Protein AF-A0A952DT58-F1 (afdb_monomer_lite)

Sequence (81 aa):
ITLHENPTTTISPIFSIDEQKNNSLTVTINNGYKSNDVLKHFINNNNTIESFNEILPGLNEIFISLVEGTKATTREFQTVA

Structure (mmCIF, N/CA/C/O backbone):
data_AF-A0A952DT58-F1
#
_entry.id   AF-A0A952DT58-F1
#
loop_
_atom_site.group_PDB
_atom_site.id
_atom_site.type_symbol
_atom_site.label_atom_id
_atom_site.label_alt_id
_atom_site.label_comp_id
_atom_site.label_asym_id
_atom_site.label_entity_id
_atom_site.label_seq_id
_atom_site.pdbx_PDB_ins_code
_atom_site.Cartn_x
_atom_site.Cartn_y
_atom_site.Cartn_z
_atom_site.occupancy
_atom_site.B_iso_or_equiv
_atom_site.auth_seq_id
_atom_site.auth_comp_id
_atom_site.auth_asym_id
_atom_site.auth_atom_id
_atom_site.pdbx_PDB_model_num
ATOM 1 N N . ILE A 1 1 ? 2.718 2.080 6.796 1.00 83.19 1 ILE A N 1
ATOM 2 C CA . ILE A 1 1 ? 1.349 2.214 7.350 1.00 83.19 1 ILE A CA 1
ATOM 3 C C . ILE A 1 1 ? 1.496 2.429 8.838 1.00 83.19 1 ILE A C 1
ATOM 5 O O . ILE A 1 1 ? 2.125 1.594 9.469 1.00 83.19 1 ILE A O 1
ATOM 9 N N . THR A 1 2 ? 0.967 3.518 9.386 1.00 83.75 2 THR A N 1
ATOM 10 C CA . THR A 1 2 ? 0.976 3.742 10.838 1.00 83.75 2 THR A CA 1
ATOM 11 C C . THR A 1 2 ? -0.399 3.419 11.402 1.00 83.75 2 THR A C 1
ATOM 13 O O . THR A 1 2 ? -1.409 3.916 10.897 1.00 83.75 2 THR A O 1
ATOM 16 N N . LEU A 1 3 ? -0.432 2.559 12.411 1.00 83.12 3 LEU A N 1
ATOM 17 C CA . LEU A 1 3 ? -1.621 2.029 13.061 1.00 83.12 3 LEU A CA 1
ATOM 18 C C . LEU A 1 3 ? -1.626 2.449 14.527 1.00 83.12 3 LEU A C 1
ATOM 20 O O . LEU A 1 3 ? -0.579 2.487 15.171 1.00 83.12 3 LEU A O 1
ATOM 24 N N . HIS A 1 4 ? -2.809 2.729 15.063 1.00 76.56 4 HIS A N 1
ATOM 25 C CA . HIS A 1 4 ? -2.956 3.152 16.456 1.00 76.56 4 HIS A CA 1
ATOM 26 C C . HIS A 1 4 ? -2.539 2.065 17.465 1.00 76.56 4 HIS A C 1
ATOM 28 O O . HIS A 1 4 ? -2.017 2.357 18.538 1.00 76.56 4 HIS A O 1
ATOM 34 N N . GLU A 1 5 ? -2.719 0.798 17.096 1.00 72.31 5 GLU A N 1
ATOM 35 C CA . GLU A 1 5 ? -2.371 -0.366 17.910 1.00 72.31 5 GLU A CA 1
ATOM 36 C C . GLU A 1 5 ? -1.298 -1.199 17.207 1.00 72.31 5 GLU A C 1
ATOM 38 O O . GLU A 1 5 ? -1.187 -1.176 15.978 1.00 72.31 5 GLU A O 1
ATOM 43 N N . ASN A 1 6 ? -0.499 -1.943 17.979 1.00 66.94 6 ASN A N 1
ATOM 44 C CA . ASN A 1 6 ? 0.519 -2.817 17.404 1.00 66.94 6 ASN A CA 1
ATOM 45 C C . ASN A 1 6 ? -0.157 -3.862 16.503 1.00 66.94 6 ASN A C 1
ATOM 47 O O . ASN A 1 6 ? -0.931 -4.682 17.011 1.00 66.94 6 ASN A O 1
ATOM 51 N N . PRO A 1 7 ? 0.144 -3.890 15.191 1.00 64.31 7 PRO A N 1
ATOM 52 C CA . PRO A 1 7 ? -0.466 -4.867 14.309 1.00 64.31 7 PRO A CA 1
ATOM 53 C C . PRO A 1 7 ? -0.057 -6.268 14.755 1.00 64.31 7 PRO A C 1
ATOM 55 O O . PRO A 1 7 ? 1.125 -6.604 14.808 1.00 64.31 7 PRO A O 1
ATOM 58 N N . THR A 1 8 ? -1.034 -7.110 15.079 1.00 59.88 8 THR A N 1
ATOM 59 C CA . THR A 1 8 ? -0.765 -8.542 15.236 1.00 59.88 8 THR A CA 1
ATOM 60 C C . THR A 1 8 ? -0.385 -9.075 13.859 1.00 59.88 8 THR A C 1
ATOM 62 O O . THR A 1 8 ? -1.056 -8.740 12.883 1.00 59.88 8 THR A O 1
ATOM 65 N N . THR A 1 9 ? 0.702 -9.844 13.753 1.00 59.19 9 THR A N 1
ATOM 66 C CA . THR A 1 9 ? 1.253 -10.355 12.488 1.00 59.19 9 THR A CA 1
ATOM 67 C C . THR A 1 9 ? 0.139 -10.883 11.583 1.00 59.19 9 THR A C 1
ATOM 69 O O . THR A 1 9 ? -0.421 -11.949 11.829 1.00 59.19 9 THR A O 1
ATOM 72 N N . THR A 1 10 ? -0.236 -10.105 10.564 1.00 66.56 10 THR A N 1
ATOM 73 C CA . THR A 1 10 ? -1.396 -10.419 9.727 1.00 66.56 10 THR A CA 1
ATOM 74 C C . THR A 1 10 ? -0.911 -11.056 8.436 1.00 66.56 10 THR A C 1
ATOM 76 O O . THR A 1 10 ? -0.276 -10.399 7.614 1.00 66.56 10 THR A O 1
ATOM 79 N N . ILE A 1 11 ? -1.189 -12.347 8.263 1.00 73.62 11 ILE A N 1
ATOM 80 C CA . ILE A 1 11 ? -0.819 -13.093 7.059 1.00 73.62 11 ILE A CA 1
ATOM 81 C C . ILE A 1 11 ? -1.908 -12.852 6.011 1.00 73.62 11 ILE A C 1
ATOM 83 O O . ILE A 1 11 ? -3.066 -13.202 6.233 1.00 73.62 11 ILE A O 1
ATOM 87 N N . SER A 1 12 ? -1.552 -12.248 4.878 1.00 79.94 12 SER A N 1
ATOM 88 C CA . SER A 1 12 ? -2.488 -11.943 3.794 1.00 79.94 12 SER A CA 1
ATOM 89 C C . SER A 1 12 ? -1.874 -12.301 2.439 1.00 79.94 12 SER A C 1
ATOM 91 O O . SER A 1 12 ? -0.679 -12.095 2.246 1.00 79.94 12 SER A O 1
ATOM 93 N N . PRO A 1 13 ? -2.650 -12.803 1.462 1.00 86.25 13 PRO A N 1
ATOM 94 C CA . PRO A 1 13 ? -2.150 -13.008 0.103 1.00 86.25 13 PRO A CA 1
ATOM 95 C C . PRO A 1 13 ? -1.957 -11.687 -0.665 1.00 86.25 13 PRO A C 1
ATOM 97 O O . PRO A 1 13 ? -1.346 -11.689 -1.731 1.00 86.25 13 PRO A O 1
ATOM 100 N N . ILE A 1 14 ? -2.480 -10.572 -0.142 1.00 87.06 14 ILE A N 1
ATOM 101 C CA . ILE A 1 14 ? -2.499 -9.254 -0.797 1.00 87.06 14 ILE A CA 1
ATOM 102 C C . ILE A 1 14 ? -1.138 -8.549 -0.669 1.00 87.06 14 ILE A C 1
ATOM 104 O O . ILE A 1 14 ? -0.721 -7.813 -1.563 1.00 87.06 14 ILE A O 1
ATOM 108 N N . PHE A 1 15 ? -0.435 -8.769 0.442 1.00 90.31 15 PHE A N 1
ATOM 109 C CA . PHE A 1 15 ? 0.837 -8.122 0.745 1.00 90.31 15 PHE A CA 1
ATOM 110 C C . PHE A 1 15 ? 1.726 -9.022 1.601 1.00 90.31 15 PHE A C 1
ATOM 112 O O . PHE A 1 15 ? 1.242 -9.873 2.343 1.00 90.31 15 PHE A O 1
ATOM 119 N N . SER A 1 16 ? 3.027 -8.778 1.536 1.00 89.38 16 SER A N 1
ATOM 120 C CA . SER A 1 16 ? 4.033 -9.381 2.405 1.00 89.38 16 SER A CA 1
ATOM 121 C C . SER A 1 16 ? 4.541 -8.331 3.392 1.00 89.38 16 SER A C 1
ATOM 123 O O . SER A 1 16 ? 4.726 -7.174 3.020 1.00 89.38 16 SER A O 1
ATOM 125 N N . ILE A 1 17 ? 4.732 -8.701 4.658 1.00 88.31 17 ILE A N 1
ATOM 126 C CA . ILE A 1 17 ? 5.275 -7.786 5.672 1.00 88.31 17 ILE A CA 1
ATOM 127 C C . ILE A 1 17 ? 6.792 -7.740 5.500 1.00 88.31 17 ILE A C 1
ATOM 129 O O . ILE A 1 17 ? 7.441 -8.778 5.586 1.00 88.31 17 ILE A O 1
ATOM 133 N N . ASP A 1 18 ? 7.328 -6.548 5.253 1.00 87.12 18 ASP A N 1
ATOM 134 C CA . ASP A 1 18 ? 8.764 -6.320 5.072 1.00 87.12 18 ASP A CA 1
ATOM 135 C C . ASP A 1 18 ? 9.404 -5.854 6.386 1.00 87.12 18 ASP A C 1
ATOM 137 O O . ASP A 1 18 ? 10.371 -6.439 6.870 1.00 87.12 18 ASP A O 1
ATOM 141 N N . GLU A 1 19 ? 8.785 -4.866 7.039 1.00 85.19 19 GLU A N 1
ATOM 142 C CA . GLU A 1 19 ? 9.253 -4.330 8.316 1.00 85.19 19 GLU A CA 1
ATOM 143 C C . GLU A 1 19 ? 8.079 -4.022 9.251 1.00 85.19 19 GLU A C 1
ATOM 145 O O . GLU A 1 19 ? 7.054 -3.477 8.842 1.00 85.19 19 GLU A O 1
ATOM 150 N N . GLN A 1 20 ? 8.244 -4.324 10.538 1.00 85.31 20 GLN A N 1
ATOM 151 C CA . GLN A 1 20 ? 7.307 -3.944 11.591 1.00 85.31 20 GLN A CA 1
ATOM 152 C C . GLN A 1 20 ? 8.062 -3.240 12.725 1.00 85.31 20 GLN A C 1
ATOM 154 O O . GLN A 1 20 ? 8.950 -3.821 13.345 1.00 85.31 20 GLN A O 1
ATOM 159 N N . LYS A 1 21 ? 7.696 -1.987 13.015 1.00 83.12 21 LYS A N 1
ATOM 160 C CA . LYS A 1 21 ? 8.293 -1.157 14.073 1.00 83.12 21 LYS A CA 1
ATOM 161 C C . LYS A 1 21 ? 7.208 -0.503 14.914 1.00 83.12 21 LYS A C 1
ATOM 163 O O . LYS A 1 21 ? 6.635 0.492 14.483 1.00 83.12 21 LYS A O 1
ATOM 168 N N . ASN A 1 22 ? 6.980 -1.001 16.131 1.00 81.56 22 ASN A N 1
ATOM 169 C CA . ASN A 1 22 ? 5.924 -0.524 17.036 1.00 81.56 22 ASN A CA 1
ATOM 170 C C . ASN A 1 22 ? 4.575 -0.404 16.295 1.00 81.56 22 ASN A C 1
ATOM 172 O O . ASN A 1 22 ? 3.981 -1.408 15.906 1.00 81.56 22 ASN A O 1
ATOM 176 N N . ASN A 1 23 ? 4.167 0.837 16.037 1.00 83.81 23 ASN A N 1
ATOM 177 C CA . ASN A 1 23 ? 2.938 1.256 15.379 1.00 83.81 23 ASN A CA 1
ATOM 178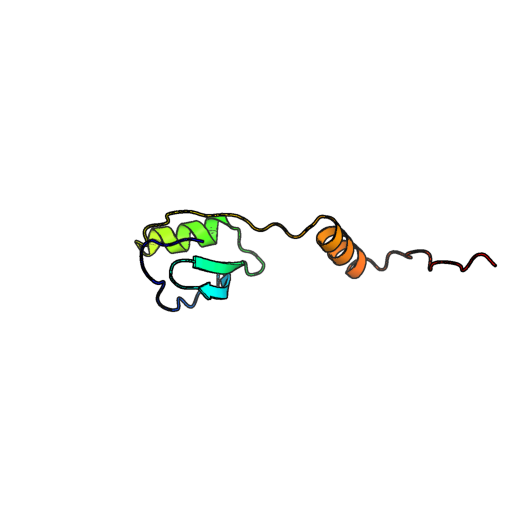 C C . ASN A 1 23 ? 3.071 1.424 13.860 1.00 83.81 23 ASN A C 1
ATOM 180 O O . ASN A 1 23 ? 2.100 1.762 13.197 1.00 83.81 23 ASN A O 1
ATOM 184 N N . SER A 1 24 ? 4.256 1.232 13.286 1.00 84.88 24 SER A N 1
ATOM 185 C CA . SER A 1 24 ? 4.499 1.322 11.849 1.00 84.88 24 SER A CA 1
ATOM 186 C C . SER A 1 24 ? 4.693 -0.061 11.236 1.00 84.88 24 SER A C 1
ATOM 188 O O . SER A 1 24 ? 5.406 -0.909 11.772 1.00 84.88 24 SER A O 1
ATOM 190 N N . LEU A 1 25 ? 4.073 -0.269 10.083 1.00 87.94 25 LEU A N 1
ATOM 191 C CA . LEU A 1 25 ? 4.139 -1.479 9.283 1.00 87.94 25 LEU A CA 1
ATOM 192 C C . LEU A 1 25 ? 4.481 -1.116 7.837 1.00 87.94 25 LEU A C 1
ATOM 194 O O . LEU A 1 25 ? 3.725 -0.401 7.169 1.00 87.94 25 LEU A O 1
ATOM 198 N N . THR A 1 26 ? 5.602 -1.623 7.349 1.00 89.44 26 THR A N 1
ATOM 199 C CA . THR A 1 26 ? 6.006 -1.553 5.945 1.00 89.44 26 THR A CA 1
ATOM 200 C C . THR A 1 26 ? 5.657 -2.879 5.292 1.00 89.44 26 THR A C 1
ATOM 202 O O . THR A 1 26 ? 6.064 -3.945 5.757 1.00 89.44 26 THR A O 1
ATOM 205 N N . VAL A 1 27 ? 4.866 -2.811 4.225 1.00 89.31 27 VAL A N 1
ATOM 206 C CA . VAL A 1 27 ? 4.406 -3.990 3.495 1.00 89.31 27 VAL A CA 1
ATOM 207 C C . VAL A 1 27 ? 4.699 -3.832 2.016 1.00 89.31 27 VAL A C 1
ATOM 209 O O . VAL A 1 27 ? 4.524 -2.753 1.451 1.00 89.31 27 VAL A O 1
ATOM 212 N N . THR A 1 28 ? 5.094 -4.931 1.395 1.00 89.38 28 THR A N 1
ATOM 213 C CA . THR A 1 28 ? 5.287 -5.036 -0.046 1.00 89.38 28 THR A CA 1
ATOM 214 C C . THR A 1 28 ? 4.026 -5.617 -0.665 1.00 89.38 28 THR A C 1
ATOM 216 O O . THR A 1 28 ? 3.543 -6.669 -0.248 1.00 89.38 28 THR A O 1
ATOM 219 N N . ILE A 1 29 ? 3.463 -4.922 -1.650 1.00 89.12 29 ILE A N 1
ATOM 220 C CA . ILE A 1 29 ? 2.233 -5.345 -2.326 1.00 89.12 29 ILE A CA 1
ATOM 221 C C . ILE A 1 29 ? 2.566 -6.506 -3.261 1.00 89.12 29 ILE A C 1
ATOM 223 O O . ILE A 1 29 ? 3.500 -6.421 -4.059 1.00 89.12 29 ILE A O 1
ATOM 227 N N . ASN A 1 30 ? 1.793 -7.587 -3.179 1.00 89.12 30 ASN A N 1
ATOM 228 C CA . ASN A 1 30 ? 2.001 -8.739 -4.044 1.00 89.12 30 ASN A CA 1
ATOM 229 C C . ASN A 1 30 ? 1.487 -8.459 -5.465 1.00 89.12 30 ASN A C 1
ATOM 231 O O . ASN A 1 30 ? 0.579 -7.654 -5.691 1.00 89.12 30 ASN A O 1
ATOM 235 N N . ASN A 1 31 ? 2.058 -9.161 -6.442 1.00 83.06 31 ASN A N 1
ATOM 236 C CA . ASN A 1 31 ? 1.745 -8.940 -7.848 1.00 83.06 31 ASN A CA 1
ATOM 237 C C . ASN A 1 31 ? 0.256 -9.214 -8.143 1.00 83.06 31 ASN A C 1
ATOM 239 O O . ASN A 1 31 ? -0.274 -10.257 -7.764 1.00 83.06 31 ASN A O 1
ATOM 243 N N . GLY A 1 32 ? -0.411 -8.284 -8.833 1.00 85.38 32 GLY A N 1
ATOM 244 C CA . GLY A 1 32 ? -1.850 -8.360 -9.130 1.00 85.38 32 GLY A CA 1
ATOM 245 C C . GLY A 1 32 ? -2.759 -7.604 -8.153 1.00 85.38 32 GLY A C 1
ATOM 246 O O . GLY A 1 32 ? -3.942 -7.447 -8.451 1.00 85.38 32 GLY A O 1
ATOM 247 N N . TYR A 1 33 ? -2.221 -7.075 -7.052 1.00 89.62 33 TYR A N 1
ATOM 248 C CA . TYR A 1 33 ? -2.952 -6.234 -6.099 1.00 89.62 33 TYR A CA 1
ATOM 249 C C . TYR A 1 33 ? -2.549 -4.762 -6.207 1.00 89.62 33 TYR A C 1
ATOM 251 O O . TYR A 1 33 ? -1.524 -4.416 -6.800 1.00 89.62 33 TYR A O 1
ATOM 259 N N . LYS A 1 34 ? -3.374 -3.873 -5.648 1.00 88.19 34 LYS A N 1
ATOM 260 C CA . LYS A 1 34 ? -3.106 -2.433 -5.571 1.00 88.19 34 LYS A CA 1
ATOM 261 C C . LYS A 1 34 ? -3.028 -1.961 -4.123 1.00 88.19 34 LYS A C 1
ATOM 263 O O . LYS A 1 34 ? -3.574 -2.581 -3.214 1.00 88.19 34 LYS A O 1
ATOM 268 N N . SER A 1 35 ? -2.431 -0.792 -3.921 1.00 88.62 35 SER A N 1
ATOM 269 C CA . SER A 1 35 ? -2.312 -0.133 -2.614 1.00 88.62 35 SER A CA 1
ATOM 270 C C . SER A 1 35 ? -3.663 0.039 -1.916 1.00 88.62 35 SER A C 1
ATOM 272 O O . SER A 1 35 ? -3.781 -0.173 -0.711 1.00 88.62 35 SER A O 1
ATOM 274 N N . ASN A 1 36 ? -4.718 0.319 -2.686 1.00 89.94 36 ASN A N 1
ATOM 275 C CA . ASN A 1 36 ? -6.082 0.415 -2.168 1.00 89.94 36 ASN A CA 1
ATOM 276 C C . ASN A 1 36 ? -6.619 -0.914 -1.618 1.00 89.94 36 ASN A C 1
ATOM 278 O O . ASN A 1 36 ? -7.432 -0.891 -0.698 1.00 89.94 36 ASN A O 1
ATOM 282 N N . ASP A 1 37 ? -6.198 -2.058 -2.160 1.00 90.50 37 ASP A N 1
ATOM 283 C CA . ASP A 1 37 ? -6.625 -3.372 -1.665 1.00 90.50 37 ASP A CA 1
ATOM 284 C C . ASP A 1 37 ? -5.993 -3.660 -0.302 1.00 90.50 37 ASP A C 1
ATOM 286 O O . ASP A 1 37 ? -6.667 -4.140 0.610 1.00 90.50 37 ASP A O 1
ATOM 290 N N . VAL A 1 38 ? -4.728 -3.265 -0.128 1.00 89.12 38 VAL A N 1
ATOM 291 C CA . VAL A 1 38 ? -4.040 -3.294 1.168 1.00 89.12 38 VAL A CA 1
ATOM 292 C C . VAL A 1 38 ? -4.732 -2.370 2.166 1.00 89.12 38 VAL A C 1
ATOM 294 O O . VAL A 1 38 ? -5.068 -2.797 3.269 1.00 89.12 38 VAL A O 1
ATOM 297 N N . LEU A 1 39 ? -5.018 -1.125 1.777 1.00 88.62 39 LEU A N 1
ATOM 298 C CA . LEU A 1 39 ? -5.719 -0.172 2.638 1.00 88.62 39 LEU A CA 1
ATOM 299 C C . LEU A 1 39 ? -7.091 -0.710 3.077 1.00 88.62 39 LEU A C 1
ATOM 301 O O . LEU A 1 39 ? -7.400 -0.721 4.269 1.00 88.62 39 LEU A O 1
ATOM 305 N N . LYS A 1 40 ? -7.890 -1.226 2.133 1.00 89.31 40 LYS A N 1
ATOM 306 C CA . LYS A 1 40 ? -9.188 -1.858 2.419 1.00 89.31 40 LYS A CA 1
ATOM 307 C C . LYS A 1 40 ? -9.058 -3.033 3.376 1.00 89.31 40 LYS A C 1
ATOM 309 O O . LYS A 1 40 ? -9.899 -3.182 4.255 1.00 89.31 40 LYS A O 1
ATOM 314 N N . HIS A 1 41 ? -8.025 -3.856 3.226 1.00 89.12 41 HIS A N 1
ATOM 315 C CA . HIS A 1 41 ? -7.784 -4.970 4.131 1.00 89.12 41 HIS A CA 1
ATOM 316 C C . HIS A 1 41 ? 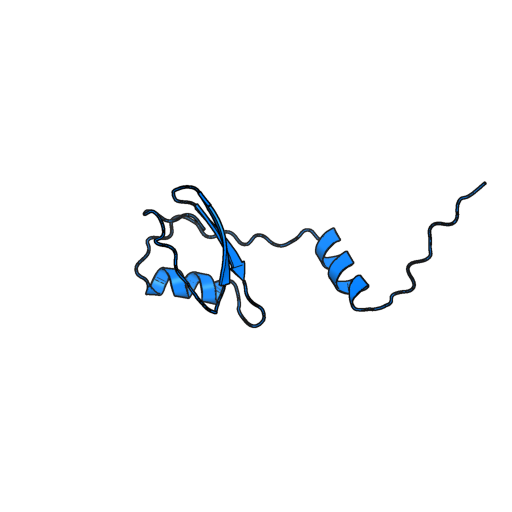-7.613 -4.491 5.582 1.00 89.12 41 HIS A C 1
ATOM 318 O O . HIS A 1 41 ? -8.265 -5.028 6.474 1.00 89.12 41 HIS A O 1
ATOM 324 N N . PHE A 1 42 ? -6.806 -3.457 5.839 1.00 85.75 42 PHE A N 1
ATOM 325 C CA . PHE A 1 42 ? -6.631 -2.926 7.200 1.00 85.75 42 PHE A CA 1
ATOM 326 C C . PHE A 1 42 ? -7.902 -2.269 7.755 1.00 85.75 42 PHE A C 1
ATOM 328 O O . PHE A 1 42 ? -8.236 -2.506 8.918 1.00 85.75 42 PHE A O 1
ATOM 335 N N . ILE A 1 43 ? -8.648 -1.540 6.915 1.00 86.38 43 ILE A N 1
ATOM 336 C CA . ILE A 1 43 ? -9.942 -0.940 7.283 1.00 86.38 43 ILE A CA 1
ATOM 337 C C . ILE A 1 43 ? -10.961 -2.024 7.665 1.00 86.38 43 ILE A C 1
ATOM 339 O O . ILE A 1 43 ? -11.605 -1.928 8.706 1.00 86.38 43 ILE A O 1
ATOM 343 N N . ASN A 1 44 ? -11.083 -3.086 6.862 1.00 86.94 44 ASN A N 1
ATOM 344 C CA . ASN A 1 44 ? -12.030 -4.181 7.108 1.00 86.94 44 ASN A CA 1
ATOM 345 C C . ASN A 1 44 ? -11.707 -4.971 8.384 1.00 86.94 44 ASN A C 1
ATOM 347 O O . ASN A 1 44 ? -12.606 -5.519 9.015 1.00 86.94 44 ASN A O 1
ATOM 351 N N . ASN A 1 45 ? -10.435 -5.009 8.783 1.00 83.44 45 ASN A N 1
ATOM 352 C CA . ASN A 1 45 ? -9.999 -5.617 10.038 1.00 83.44 45 ASN A CA 1
ATOM 353 C C . ASN A 1 45 ? -10.219 -4.701 11.264 1.00 83.44 45 ASN A C 1
ATOM 355 O O . ASN A 1 45 ? -9.710 -5.007 12.335 1.00 83.44 45 ASN A O 1
ATOM 359 N N . ASN A 1 46 ? -10.971 -3.598 11.126 1.00 79.75 46 ASN A N 1
ATOM 360 C CA . ASN A 1 46 ? -11.242 -2.611 12.182 1.00 79.75 46 ASN A CA 1
ATOM 361 C C . ASN A 1 46 ? -9.975 -1.981 12.789 1.00 79.75 46 ASN A C 1
ATOM 363 O O . ASN A 1 46 ? -9.995 -1.527 13.930 1.00 79.75 46 ASN A O 1
ATOM 367 N N . ASN A 1 47 ? -8.872 -1.919 12.034 1.00 82.56 47 ASN A N 1
ATOM 368 C CA . ASN A 1 47 ? -7.676 -1.227 12.506 1.00 82.56 47 ASN A CA 1
ATOM 369 C C . ASN A 1 47 ? -7.828 0.279 12.289 1.00 82.56 47 ASN A C 1
ATOM 371 O O . ASN A 1 47 ? -8.158 0.726 11.188 1.00 82.56 47 ASN A O 1
ATOM 375 N N . THR A 1 48 ? -7.508 1.069 13.312 1.00 83.31 48 THR A N 1
ATOM 376 C CA . THR A 1 48 ? -7.424 2.527 13.184 1.00 83.31 48 THR A CA 1
ATOM 377 C C . THR A 1 48 ? -6.128 2.898 12.471 1.00 83.31 48 THR A C 1
ATOM 379 O O . THR A 1 48 ? -5.031 2.719 13.006 1.00 83.31 48 THR A O 1
ATOM 382 N N . ILE A 1 49 ? -6.261 3.405 11.245 1.00 86.06 49 ILE A N 1
ATOM 383 C CA . ILE A 1 49 ? -5.140 3.829 10.403 1.00 86.06 49 ILE A CA 1
ATOM 384 C C . ILE A 1 49 ? -4.895 5.315 10.641 1.00 86.06 49 ILE A C 1
ATOM 386 O O . ILE A 1 49 ? -5.739 6.144 10.312 1.00 86.06 49 ILE A O 1
ATOM 390 N N . GLU A 1 50 ? -3.731 5.649 11.187 1.00 88.06 50 GLU A N 1
ATOM 391 C CA . GLU A 1 50 ? -3.324 7.040 11.404 1.00 88.06 50 GLU A CA 1
ATOM 392 C C . GLU A 1 50 ? -2.717 7.636 10.132 1.00 88.06 50 GLU A C 1
ATOM 394 O O . GLU A 1 50 ? -2.957 8.794 9.798 1.00 88.06 50 GLU A O 1
ATOM 399 N N . SER A 1 51 ? -1.939 6.836 9.394 1.00 86.94 51 SER A N 1
ATOM 400 C CA . SER A 1 51 ? -1.401 7.252 8.100 1.00 86.94 51 SER A CA 1
ATOM 401 C C . SER A 1 51 ? -1.137 6.080 7.155 1.00 86.94 51 SER A C 1
ATOM 403 O O . SER A 1 51 ? -0.701 4.993 7.552 1.00 86.94 51 SER A O 1
ATOM 405 N N . PHE A 1 52 ? -1.368 6.326 5.867 1.00 90.00 52 PHE A N 1
ATOM 406 C CA . PHE A 1 52 ? -1.046 5.418 4.774 1.00 90.00 52 PHE A CA 1
ATOM 407 C C . PHE A 1 52 ? -0.238 6.183 3.726 1.00 90.00 52 PHE A C 1
ATOM 409 O O . PHE A 1 52 ? -0.716 7.173 3.182 1.00 90.00 52 PHE A O 1
ATOM 416 N N . ASN A 1 53 ? 0.988 5.730 3.467 1.00 87.25 53 ASN A N 1
ATOM 417 C CA . ASN A 1 53 ? 1.896 6.338 2.501 1.00 87.25 53 ASN A CA 1
ATOM 418 C C . ASN A 1 53 ? 2.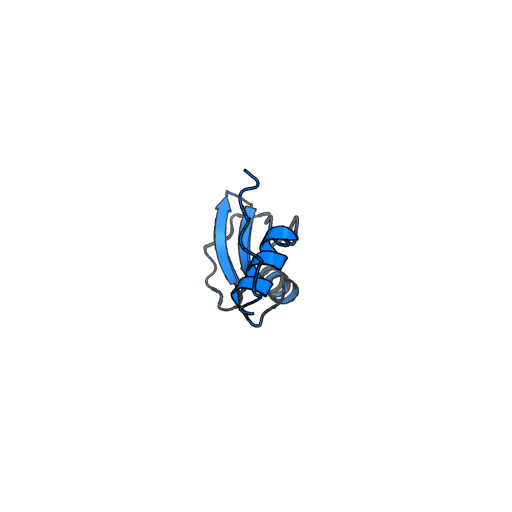333 5.265 1.509 1.00 87.25 53 ASN A C 1
ATOM 420 O O . ASN A 1 53 ? 2.754 4.182 1.923 1.00 87.25 53 ASN A O 1
ATOM 424 N N . GLU A 1 54 ? 2.244 5.578 0.220 1.00 85.06 54 GLU A N 1
ATOM 425 C CA . GLU A 1 54 ? 2.794 4.734 -0.834 1.00 85.06 54 GLU A CA 1
ATOM 426 C C . GLU A 1 54 ? 4.270 5.068 -1.029 1.00 85.06 54 GLU A C 1
ATOM 428 O O . GLU A 1 54 ? 4.640 6.216 -1.276 1.00 85.06 54 GLU A O 1
ATOM 433 N N . ILE A 1 55 ? 5.116 4.048 -0.910 1.00 82.81 55 ILE A N 1
ATOM 434 C CA . ILE A 1 55 ? 6.535 4.148 -1.228 1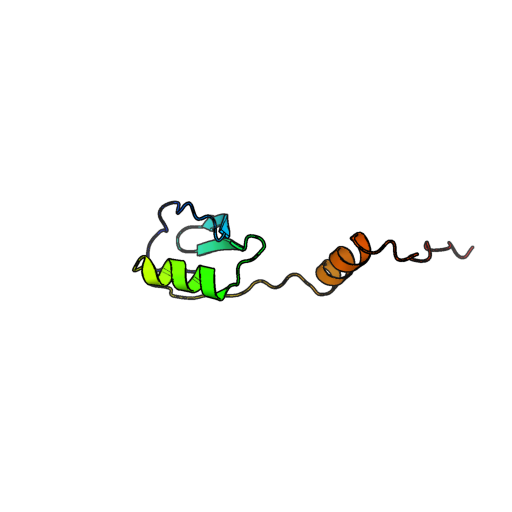.00 82.81 55 ILE A CA 1
ATOM 435 C C . ILE A 1 55 ? 6.664 3.696 -2.675 1.00 82.81 55 ILE A C 1
ATOM 437 O O . ILE A 1 55 ? 6.654 2.501 -2.966 1.00 82.81 55 ILE A O 1
ATOM 441 N N . LEU A 1 56 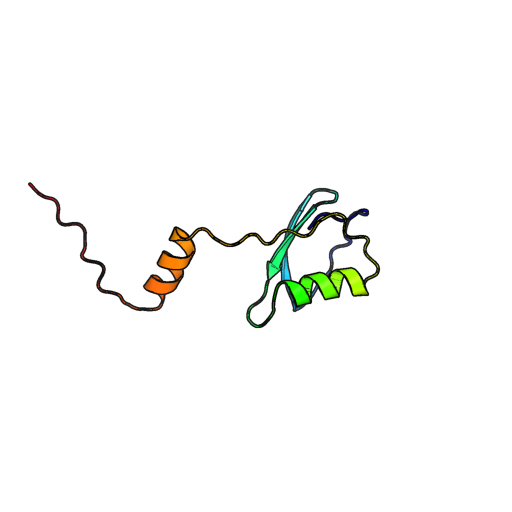? 6.716 4.659 -3.592 1.00 78.81 56 LEU A N 1
ATOM 442 C CA . LEU A 1 56 ? 7.044 4.357 -4.977 1.00 78.81 56 LEU A CA 1
ATOM 443 C C . LEU A 1 56 ? 8.571 4.202 -5.086 1.00 78.81 56 LEU A C 1
ATOM 445 O O . LEU A 1 56 ? 9.285 5.078 -4.586 1.00 78.81 56 LEU A O 1
ATOM 449 N N . PRO A 1 57 ? 9.087 3.135 -5.725 1.00 71.25 57 PRO A N 1
ATOM 450 C CA . PRO A 1 57 ? 10.512 3.032 -6.016 1.00 71.25 57 PRO A CA 1
ATOM 451 C C . PRO A 1 57 ? 10.980 4.244 -6.826 1.00 71.25 57 PRO A C 1
ATOM 453 O O . PRO A 1 57 ? 10.213 4.861 -7.573 1.00 71.25 57 PRO A O 1
ATOM 456 N N . GLY A 1 58 ? 12.251 4.611 -6.668 1.00 77.25 58 GLY A N 1
ATOM 457 C CA . GLY A 1 58 ? 12.810 5.753 -7.386 1.00 77.25 58 GLY A CA 1
ATOM 458 C C . GLY A 1 58 ? 12.744 5.550 -8.902 1.00 77.25 58 GLY A C 1
ATOM 459 O O . GLY A 1 58 ? 12.784 4.420 -9.388 1.00 77.25 58 GLY A O 1
ATOM 460 N N . LEU A 1 59 ? 12.714 6.643 -9.677 1.00 75.12 59 LEU A N 1
ATOM 461 C CA . LEU A 1 59 ? 12.709 6.558 -11.147 1.00 75.12 59 LEU A CA 1
ATOM 462 C C . LEU A 1 59 ? 13.859 5.700 -11.692 1.00 75.12 59 LEU A C 1
ATOM 464 O O . LEU A 1 59 ? 13.661 4.981 -12.665 1.00 75.12 59 LEU A O 1
ATOM 468 N N . ASN A 1 60 ? 15.027 5.732 -11.044 1.00 75.88 60 ASN A N 1
ATOM 469 C CA . ASN A 1 60 ? 16.172 4.905 -11.422 1.00 75.88 60 ASN A CA 1
ATOM 470 C C . ASN A 1 60 ? 15.882 3.407 -11.270 1.00 75.88 60 ASN A C 1
ATOM 472 O O . ASN A 1 60 ? 16.198 2.643 -12.174 1.00 75.88 60 ASN A O 1
ATOM 476 N N . GLU A 1 61 ? 15.256 2.984 -10.171 1.00 73.12 61 GLU A N 1
ATOM 477 C CA . GLU A 1 61 ? 14.911 1.574 -9.946 1.00 73.12 61 GLU A CA 1
ATOM 478 C C . GLU A 1 61 ? 13.801 1.102 -10.886 1.00 73.12 61 GLU A C 1
ATOM 480 O O . GLU A 1 61 ? 13.858 -0.017 -11.396 1.00 73.12 61 GLU A O 1
ATOM 485 N N . ILE A 1 62 ? 12.827 1.973 -11.181 1.00 75.12 62 ILE A N 1
ATOM 486 C CA . ILE A 1 62 ? 11.787 1.707 -12.184 1.00 75.12 62 ILE A CA 1
ATOM 487 C C . ILE A 1 62 ? 12.425 1.534 -13.563 1.00 75.12 62 ILE A C 1
ATOM 489 O O . ILE A 1 62 ? 12.073 0.608 -14.292 1.00 75.12 62 ILE A O 1
ATOM 493 N N . PHE A 1 63 ? 13.371 2.411 -13.916 1.00 72.19 63 PHE A N 1
ATOM 494 C CA . PHE A 1 63 ? 14.081 2.337 -15.185 1.00 72.19 63 PHE A CA 1
ATOM 495 C C . PHE A 1 63 ? 14.853 1.023 -15.267 1.00 72.19 63 PHE A C 1
ATOM 497 O O . PHE A 1 63 ? 14.595 0.260 -16.187 1.00 72.19 63 PHE A O 1
ATOM 504 N N . ILE A 1 64 ? 15.693 0.711 -14.271 1.00 73.31 64 ILE A N 1
ATOM 505 C CA . ILE A 1 64 ? 16.462 -0.542 -14.193 1.00 73.31 64 ILE A CA 1
ATOM 506 C C . ILE A 1 64 ? 15.541 -1.760 -14.329 1.00 73.31 64 ILE A C 1
ATOM 508 O O . ILE A 1 64 ? 15.764 -2.571 -15.218 1.00 73.31 64 ILE A O 1
ATOM 512 N N . SER A 1 65 ? 14.455 -1.837 -13.557 1.00 69.94 65 SER A N 1
ATOM 513 C CA . SER A 1 65 ? 13.505 -2.960 -13.619 1.00 69.94 65 SER A CA 1
ATOM 514 C C . SER A 1 65 ? 12.865 -3.126 -15.007 1.00 69.94 65 SER A C 1
ATOM 516 O O . SER A 1 65 ? 12.612 -4.244 -15.457 1.00 69.94 65 SER A O 1
ATOM 518 N N . LEU A 1 66 ? 12.608 -2.018 -15.712 1.00 71.4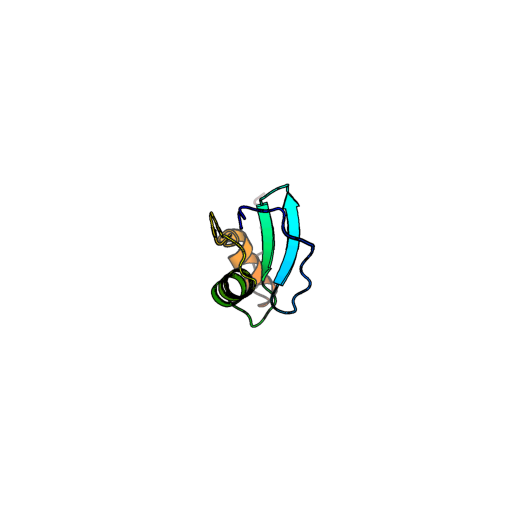4 66 LEU A N 1
ATOM 519 C CA . LEU A 1 66 ? 12.046 -2.029 -17.063 1.00 71.44 66 LEU A CA 1
ATOM 520 C C . LEU A 1 66 ? 13.082 -2.477 -18.113 1.00 71.44 66 LEU A C 1
ATOM 522 O O . LEU A 1 66 ? 12.746 -3.275 -18.990 1.00 71.44 66 LEU A O 1
ATOM 526 N N . VAL A 1 67 ? 14.338 -2.010 -18.009 1.00 71.12 67 VAL A N 1
ATOM 527 C CA . VAL A 1 67 ? 15.453 -2.425 -18.891 1.00 71.12 67 VAL A CA 1
ATOM 528 C C . VAL A 1 67 ? 16.059 -3.782 -18.517 1.00 71.12 67 VAL A C 1
ATOM 530 O O . VAL A 1 67 ? 16.675 -4.412 -19.359 1.00 71.12 67 VAL A O 1
ATOM 533 N N . GLU A 1 68 ? 15.867 -4.332 -17.326 1.00 65.12 68 GLU A N 1
ATOM 534 C CA . GLU A 1 68 ? 16.288 -5.716 -17.062 1.00 65.12 68 GLU A CA 1
ATOM 535 C C . GLU A 1 68 ? 15.409 -6.727 -17.820 1.00 65.12 68 GLU A C 1
ATOM 537 O O . GLU A 1 68 ? 15.902 -7.742 -18.317 1.00 65.12 68 GLU A O 1
ATOM 542 N N . GLY A 1 69 ? 14.113 -6.429 -17.979 1.00 57.91 69 GLY A N 1
ATOM 543 C CA . GLY A 1 69 ? 13.171 -7.274 -18.723 1.00 57.91 69 GLY A CA 1
ATOM 544 C C . GLY A 1 69 ? 13.299 -7.162 -20.246 1.00 57.91 69 GLY A C 1
ATOM 545 O O . GLY A 1 69 ? 13.126 -8.144 -20.972 1.00 57.91 69 GLY A O 1
ATOM 546 N N . THR A 1 70 ? 13.636 -5.980 -20.758 1.00 60.28 70 THR A N 1
ATOM 547 C CA . THR A 1 70 ? 13.952 -5.779 -22.175 1.00 60.28 70 THR A CA 1
ATOM 548 C C . THR A 1 70 ? 15.458 -5.843 -22.322 1.00 60.28 70 THR A C 1
ATOM 550 O O . THR A 1 70 ? 16.099 -4.972 -21.776 1.00 60.28 70 THR A O 1
ATOM 553 N N . LYS A 1 71 ? 16.058 -6.784 -23.059 1.00 55.53 71 LYS A N 1
ATOM 554 C CA . LYS A 1 71 ? 17.507 -6.773 -23.375 1.00 55.53 71 LYS A CA 1
ATOM 555 C C . LYS A 1 71 ? 17.871 -5.533 -24.216 1.00 55.53 71 LYS A C 1
ATOM 557 O O . LYS A 1 71 ? 18.213 -5.643 -25.389 1.00 55.53 71 LYS A O 1
ATOM 562 N N . ALA A 1 72 ? 17.704 -4.341 -23.663 1.00 52.16 72 ALA A N 1
ATOM 563 C CA . ALA A 1 72 ? 18.049 -3.091 -24.273 1.00 52.16 72 ALA A CA 1
ATOM 564 C C . ALA A 1 72 ? 19.563 -3.099 -24.283 1.00 52.16 72 ALA A C 1
ATOM 566 O O . ALA A 1 72 ? 20.215 -3.264 -23.253 1.00 52.16 72 ALA A O 1
ATOM 567 N N . THR A 1 73 ? 20.101 -3.030 -25.488 1.00 54.81 73 THR A N 1
ATOM 568 C CA . THR A 1 73 ? 21.516 -2.921 -25.795 1.00 54.81 73 THR A CA 1
ATOM 569 C C . THR A 1 73 ? 22.029 -1.609 -25.198 1.00 54.81 73 THR A C 1
ATOM 571 O O . THR A 1 73 ? 22.204 -0.614 -25.897 1.00 54.81 73 THR A O 1
ATOM 574 N N . THR A 1 74 ? 22.184 -1.567 -23.876 1.00 51.84 74 THR A N 1
ATOM 575 C CA . THR A 1 74 ? 22.803 -0.462 -23.159 1.00 51.84 74 THR A CA 1
ATOM 576 C C . THR A 1 74 ? 24.237 -0.454 -23.632 1.00 51.84 74 THR A C 1
ATOM 578 O O . THR A 1 74 ? 25.000 -1.363 -23.315 1.00 51.84 74 THR A O 1
ATOM 581 N N . ARG A 1 75 ? 24.561 0.524 -24.485 1.00 63.34 75 ARG A N 1
ATOM 582 C CA . ARG A 1 75 ? 25.924 0.783 -24.939 1.00 63.34 75 ARG A CA 1
ATOM 583 C C . ARG A 1 75 ? 26.830 0.731 -23.716 1.00 63.34 75 ARG A C 1
ATOM 585 O O . ARG A 1 75 ? 26.709 1.566 -22.823 1.00 63.34 75 ARG A O 1
ATOM 592 N N . GLU A 1 76 ? 27.683 -0.284 -23.684 1.00 61.75 76 GLU A N 1
ATOM 593 C CA . GLU A 1 76 ? 28.714 -0.431 -22.671 1.00 61.75 76 GLU A CA 1
ATOM 594 C C . GLU A 1 76 ? 29.552 0.851 -22.666 1.00 61.75 76 GLU A C 1
ATOM 596 O O . GLU A 1 76 ? 29.847 1.415 -23.726 1.00 61.75 76 GLU A O 1
ATOM 601 N N . PHE A 1 77 ? 29.886 1.351 -21.476 1.00 64.94 77 PHE A N 1
ATOM 602 C CA . PHE A 1 77 ? 30.739 2.524 -21.346 1.00 64.94 77 PHE A CA 1
ATOM 603 C C . PHE A 1 77 ? 32.084 2.232 -22.020 1.00 64.94 77 PHE A C 1
ATOM 605 O O . PHE A 1 77 ? 32.877 1.430 -21.534 1.00 64.94 77 PHE A O 1
ATOM 612 N N . GLN A 1 78 ? 32.335 2.879 -23.158 1.00 63.00 78 GLN A N 1
ATOM 613 C CA . GLN A 1 78 ? 33.644 2.863 -23.797 1.00 63.00 78 GLN A CA 1
ATOM 614 C C . GLN A 1 78 ? 34.555 3.796 -22.996 1.00 63.00 78 GLN A C 1
ATOM 616 O O . GLN A 1 78 ? 34.287 4.996 -22.898 1.00 63.00 78 GLN A O 1
ATOM 621 N N . THR A 1 79 ? 35.620 3.246 -22.414 1.00 57.62 79 THR A N 1
ATOM 622 C CA . THR A 1 79 ? 36.721 4.034 -21.852 1.00 57.62 79 THR A CA 1
ATOM 623 C C . THR A 1 79 ? 37.319 4.886 -22.965 1.00 57.62 79 THR A C 1
ATOM 625 O O . THR A 1 79 ? 37.914 4.362 -23.905 1.00 57.62 79 THR A O 1
ATOM 628 N N . VAL A 1 80 ? 37.145 6.202 -22.862 1.00 63.41 80 VAL A N 1
ATOM 629 C CA . VAL A 1 80 ? 37.898 7.155 -23.676 1.00 63.41 80 VAL A CA 1
ATOM 630 C C . VAL A 1 80 ? 39.310 7.198 -23.098 1.00 63.41 80 VAL A C 1
ATOM 632 O O . VAL A 1 80 ? 39.482 7.563 -21.934 1.00 63.41 80 VAL A O 1
ATOM 635 N N . ALA A 1 81 ? 40.272 6.728 -23.891 1.00 59.03 81 ALA A N 1
ATOM 636 C CA . ALA A 1 81 ? 41.702 6.825 -23.615 1.00 59.03 81 ALA A CA 1
ATOM 637 C C . ALA A 1 81 ? 42.226 8.242 -23.884 1.00 59.03 81 ALA A C 1
ATOM 639 O O . ALA A 1 81 ? 41.676 8.906 -24.795 1.00 59.03 81 ALA A O 1
#

pLDDT: mean 77.99, std 11.3, range [51.84, 90.5]

Radius of gyration: 18.25 Å; chains: 1; bounding box: 54×20×44 Å

Secondary structure (DSSP, 8-state):
-EESSPPP----SSEEEEEEETTEEEEEEPTT--HHHHHHHHHHTT--EEE----PPPHHHHHHHHHHHTT----------

Foldseek 3Di:
DFFPAQDDPDDDPQWAFDDGDGRDTDIHGDPPHDLVVVVVVCVVVVIHDPDDDDDDDDPVVVVVVVCVVPVPPPPDDDDDD